Protein AF-A0A6C8GIF9-F1 (afdb_monomer)

Solvent-accessible surface area (backbone atoms only — not comparable to full-atom values): 6035 Å² total; per-residue (Å²): 46,66,70,31,27,54,51,44,53,50,29,54,77,69,64,45,48,89,55,36,40,34,50,37,35,42,28,13,18,65,51,26,76,56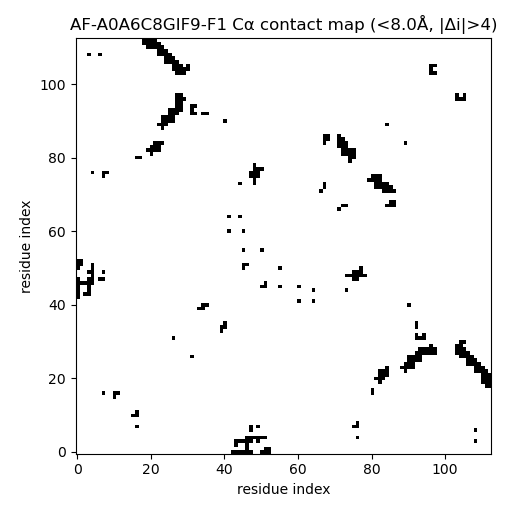,24,77,92,53,62,45,57,57,30,39,54,43,1,36,24,49,36,41,89,87,76,50,62,72,86,53,43,64,60,51,51,50,49,22,58,73,68,26,37,40,51,22,64,71,59,78,44,68,24,46,30,43,54,82,83,18,51,42,69,34,83,58,56,61,95,56,101,80,58,66,62,40,77,48,78,49,78,38,101

Structure (mmCIF, N/CA/C/O backbone):
data_AF-A0A6C8GIF9-F1
#
_entry.id   AF-A0A6C8GIF9-F1
#
loop_
_atom_site.group_PDB
_atom_site.id
_atom_site.type_symbol
_atom_site.label_atom_id
_atom_site.label_alt_id
_atom_site.label_comp_id
_atom_site.label_asym_id
_atom_site.label_entity_id
_atom_site.label_seq_id
_atom_site.pdbx_PDB_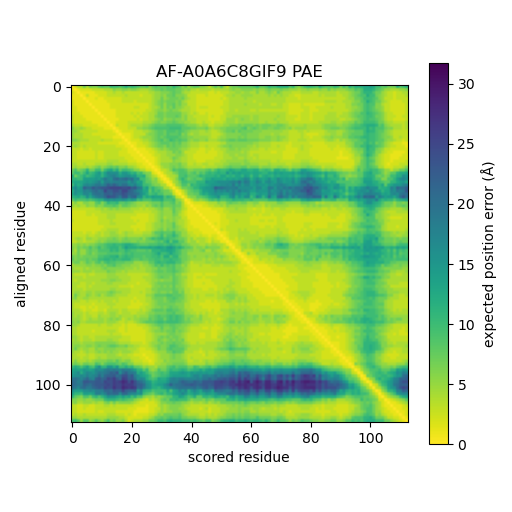ins_code
_atom_site.Cartn_x
_atom_site.Cartn_y
_atom_site.Cartn_z
_atom_site.occupancy
_atom_site.B_iso_or_equiv
_atom_site.auth_seq_id
_atom_site.auth_comp_id
_atom_site.auth_asym_id
_atom_site.auth_atom_id
_atom_site.pdbx_PDB_model_num
ATOM 1 N N . MET A 1 1 ? 4.091 6.106 -5.128 1.00 78.75 1 MET A N 1
ATOM 2 C CA . MET A 1 1 ? 3.281 7.053 -4.330 1.00 78.75 1 MET A CA 1
ATOM 3 C C . MET A 1 1 ? 1.850 7.170 -4.841 1.00 78.75 1 MET A C 1
ATOM 5 O O . MET A 1 1 ? 0.971 6.631 -4.185 1.00 78.75 1 MET A O 1
ATOM 9 N N . ASN A 1 2 ? 1.596 7.758 -6.018 1.00 83.81 2 ASN A N 1
ATOM 10 C CA . ASN A 1 2 ? 0.229 8.056 -6.498 1.00 83.81 2 ASN A CA 1
ATOM 11 C C . ASN A 1 2 ? -0.755 6.875 -6.456 1.00 83.81 2 ASN A C 1
ATOM 13 O O . ASN A 1 2 ? -1.885 7.028 -6.006 1.00 83.81 2 ASN A O 1
ATOM 17 N N . ALA A 1 3 ? -0.329 5.688 -6.889 1.00 85.19 3 ALA A N 1
ATOM 18 C CA . ALA A 1 3 ? -1.197 4.514 -6.891 1.00 85.19 3 ALA A CA 1
ATOM 19 C C . ALA A 1 3 ? -1.524 3.992 -5.476 1.00 85.19 3 ALA A C 1
ATOM 21 O O . ALA A 1 3 ? -2.637 3.527 -5.255 1.00 85.19 3 ALA A O 1
ATOM 22 N N . GLY A 1 4 ? -0.602 4.134 -4.513 1.00 86.75 4 GLY A N 1
ATOM 23 C CA . GLY A 1 4 ? -0.867 3.835 -3.102 1.00 86.75 4 GLY A CA 1
ATOM 24 C C . GLY A 1 4 ? -1.889 4.802 -2.509 1.00 86.75 4 GLY A C 1
ATOM 25 O O . GLY A 1 4 ? -2.880 4.362 -1.935 1.00 86.75 4 GLY A O 1
ATOM 26 N N . LYS A 1 5 ? -1.718 6.109 -2.751 1.00 87.50 5 LYS A N 1
ATOM 27 C CA . LYS A 1 5 ? -2.676 7.121 -2.290 1.00 87.50 5 LYS A CA 1
ATOM 28 C C . LYS A 1 5 ? -4.066 6.887 -2.885 1.00 87.50 5 LYS A C 1
ATOM 30 O O . LYS A 1 5 ? -5.038 6.819 -2.148 1.00 87.50 5 LYS A O 1
ATOM 35 N N . CYS A 1 6 ? -4.154 6.679 -4.200 1.00 88.50 6 CYS A N 1
ATOM 36 C CA . CYS A 1 6 ? -5.428 6.425 -4.876 1.00 88.50 6 CYS A CA 1
ATOM 37 C C . CYS A 1 6 ? -6.134 5.168 -4.340 1.00 88.50 6 CYS A C 1
ATOM 39 O O . CYS A 1 6 ? -7.358 5.135 -4.269 1.00 88.50 6 CYS A O 1
ATOM 41 N N . PHE A 1 7 ? -5.383 4.136 -3.946 1.00 90.31 7 PHE A N 1
ATOM 42 C CA . PHE A 1 7 ? -5.955 2.950 -3.313 1.00 90.31 7 PHE A CA 1
ATOM 43 C C . PHE A 1 7 ? -6.552 3.257 -1.935 1.00 90.31 7 PHE A C 1
ATOM 45 O O . PHE A 1 7 ? -7.680 2.858 -1.662 1.00 90.31 7 PHE A O 1
ATOM 52 N N . ILE A 1 8 ? -5.832 4.006 -1.097 1.00 90.94 8 ILE A N 1
ATOM 53 C CA . ILE A 1 8 ? -6.329 4.431 0.217 1.00 90.94 8 ILE A CA 1
ATOM 54 C C . ILE A 1 8 ? -7.546 5.347 0.082 1.00 90.94 8 ILE A C 1
ATOM 56 O O . ILE A 1 8 ? -8.540 5.116 0.760 1.00 90.94 8 ILE A O 1
ATOM 60 N N . ASP A 1 9 ? -7.509 6.319 -0.833 1.00 90.31 9 ASP A N 1
ATOM 61 C CA . ASP A 1 9 ? -8.650 7.197 -1.119 1.00 90.31 9 ASP A CA 1
ATOM 62 C C . ASP A 1 9 ? -9.893 6.366 -1.500 1.00 90.31 9 ASP A C 1
ATOM 64 O O . ASP A 1 9 ? -10.983 6.604 -0.991 1.00 90.31 9 ASP A O 1
ATOM 68 N N . ARG A 1 10 ? -9.733 5.312 -2.317 1.00 91.06 10 ARG A N 1
ATOM 69 C CA . ARG A 1 10 ? -10.837 4.391 -2.651 1.00 91.06 10 ARG A CA 1
ATOM 70 C C . ARG A 1 10 ? -11.337 3.580 -1.457 1.00 91.06 10 ARG A C 1
ATOM 72 O O . ARG A 1 10 ? -12.537 3.332 -1.371 1.00 91.06 10 ARG A O 1
ATOM 79 N N . LEU A 1 11 ? -10.452 3.127 -0.567 1.00 89.69 11 LEU A N 1
ATOM 80 C CA . LEU A 1 11 ? -10.859 2.422 0.657 1.00 89.69 11 LEU A CA 1
ATOM 81 C C . LEU A 1 11 ? -11.645 3.333 1.605 1.00 89.69 11 LEU A C 1
ATOM 83 O O . LEU A 1 11 ? -12.569 2.873 2.273 1.00 89.69 11 LEU A O 1
ATOM 87 N N . ILE A 1 12 ? -11.286 4.617 1.658 1.00 90.00 12 ILE A N 1
ATOM 88 C CA . ILE A 1 12 ? -12.024 5.630 2.415 1.00 90.00 12 ILE A CA 1
ATOM 89 C C . ILE A 1 12 ? -13.405 5.836 1.792 1.00 90.00 12 ILE A C 1
ATOM 91 O O . ILE A 1 12 ? -14.403 5.693 2.493 1.00 90.00 12 ILE A O 1
ATOM 95 N N . ASP A 1 13 ? -13.470 6.087 0.482 1.00 9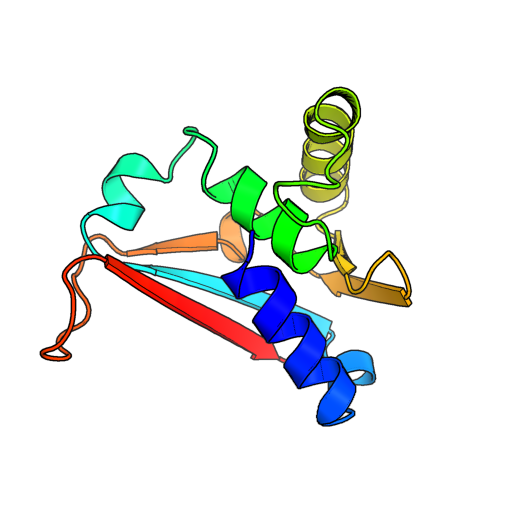1.19 13 ASP A N 1
ATOM 96 C CA . ASP A 1 13 ? -14.729 6.328 -0.238 1.00 91.19 13 ASP A CA 1
ATOM 97 C C . ASP A 1 13 ? -15.694 5.131 -0.180 1.00 91.19 13 ASP A C 1
ATOM 99 O O . ASP A 1 13 ? -16.910 5.310 -0.156 1.00 91.19 13 ASP A O 1
ATOM 103 N N . SER A 1 14 ? -15.166 3.904 -0.139 1.00 89.88 14 SER A N 1
ATOM 104 C CA . SER A 1 14 ? -15.962 2.675 0.018 1.00 89.88 14 SER A CA 1
ATOM 105 C C . SER A 1 14 ? -16.338 2.354 1.468 1.00 89.88 14 SER A C 1
ATOM 107 O O . SER A 1 14 ? -17.180 1.488 1.694 1.00 89.88 14 SER A O 1
ATOM 109 N N . GLY A 1 15 ? -15.751 3.041 2.454 1.00 90.19 15 GLY A N 1
ATOM 110 C CA . GLY A 1 15 ? -15.964 2.762 3.877 1.00 90.19 15 GLY A CA 1
ATOM 111 C C . GLY A 1 15 ? -15.289 1.478 4.381 1.00 90.19 15 GLY A C 1
ATOM 112 O O . GLY A 1 15 ? -15.566 1.045 5.499 1.00 90.19 15 GLY A O 1
ATOM 113 N N . ASP A 1 16 ? -14.394 0.877 3.594 1.00 89.69 16 ASP A N 1
ATOM 114 C CA . ASP A 1 16 ? -13.694 -0.370 3.929 1.00 89.69 16 ASP A CA 1
ATOM 115 C C . ASP A 1 16 ? -12.384 -0.140 4.705 1.00 89.69 16 ASP A C 1
ATOM 117 O O . ASP A 1 16 ? -11.822 -1.082 5.273 1.00 89.69 16 ASP A O 1
ATOM 121 N N . LEU A 1 17 ? -11.903 1.110 4.793 1.00 89.12 17 LEU A N 1
ATOM 122 C CA . LEU A 1 17 ? -10.687 1.449 5.544 1.00 89.12 17 LEU A CA 1
ATOM 123 C C . LEU A 1 17 ? -10.715 0.945 7.004 1.00 89.12 17 LEU A C 1
ATOM 125 O O . LEU A 1 17 ? -9.761 0.272 7.390 1.00 89.12 17 LEU A O 1
ATOM 129 N N . PRO A 1 18 ? -11.782 1.164 7.805 1.00 89.62 18 PRO A N 1
ATOM 130 C CA . PRO A 1 18 ? -11.816 0.717 9.202 1.00 89.62 18 PRO A CA 1
ATOM 131 C C . PRO A 1 18 ? -11.810 -0.807 9.354 1.00 89.62 18 PRO A C 1
ATOM 133 O O . PRO A 1 18 ? -11.476 -1.325 10.416 1.00 89.62 18 PRO A O 1
ATOM 136 N N . ARG A 1 19 ? -12.213 -1.529 8.302 1.00 90.56 19 ARG A N 1
ATOM 137 C CA . ARG A 1 19 ? -12.241 -2.992 8.276 1.00 90.56 19 ARG A CA 1
ATOM 138 C C . ARG A 1 19 ? -10.929 -3.586 7.796 1.00 90.56 19 ARG A C 1
ATOM 140 O O . ARG A 1 19 ? -10.757 -4.782 7.939 1.00 90.56 19 ARG A O 1
ATOM 147 N N . THR A 1 20 ? -10.040 -2.788 7.211 1.00 91.81 20 THR A N 1
ATOM 148 C CA . THR A 1 20 ? -8.766 -3.261 6.674 1.00 91.81 20 THR A CA 1
ATOM 149 C C . THR A 1 20 ? -7.768 -3.425 7.811 1.00 91.81 20 THR A C 1
ATOM 151 O O . THR A 1 20 ? -7.432 -2.449 8.478 1.00 91.81 20 THR A O 1
ATOM 154 N N . THR A 1 21 ? -7.257 -4.633 8.019 1.00 92.44 21 THR A N 1
ATOM 155 C CA . THR A 1 21 ? -6.209 -4.904 9.015 1.00 92.44 21 THR A CA 1
ATOM 156 C C . THR A 1 21 ? -4.859 -5.145 8.365 1.00 92.44 21 THR A C 1
ATOM 158 O O . THR A 1 21 ? -3.843 -4.878 8.995 1.00 92.44 21 THR A O 1
ATOM 161 N N . ARG A 1 22 ? -4.822 -5.576 7.098 1.00 91.94 22 ARG A N 1
ATOM 162 C CA . ARG A 1 22 ? -3.580 -5.856 6.372 1.00 91.94 22 ARG A CA 1
ATOM 163 C C . ARG A 1 22 ? -3.629 -5.329 4.946 1.00 91.94 22 ARG A C 1
ATOM 165 O O . ARG A 1 22 ? -4.644 -5.440 4.259 1.00 91.94 22 ARG A O 1
ATOM 172 N N . ILE A 1 23 ? -2.498 -4.802 4.479 1.00 92.19 23 ILE A N 1
ATOM 173 C CA . ILE A 1 23 ? -2.308 -4.396 3.082 1.00 92.19 23 ILE A CA 1
ATOM 174 C C . ILE A 1 23 ? -1.142 -5.178 2.484 1.00 92.19 23 ILE A C 1
ATOM 176 O O . ILE A 1 23 ? -0.115 -5.381 3.124 1.00 92.19 23 ILE A O 1
ATOM 180 N N . THR A 1 24 ? -1.296 -5.626 1.244 1.00 91.69 24 THR A N 1
ATOM 181 C CA . THR A 1 24 ? -0.252 -6.329 0.491 1.00 91.69 24 THR A CA 1
ATOM 182 C C . THR A 1 24 ? -0.135 -5.732 -0.902 1.00 91.69 24 THR A C 1
ATOM 184 O O . THR A 1 24 ? -1.133 -5.359 -1.520 1.00 91.69 24 THR A O 1
ATOM 187 N N . VAL A 1 25 ? 1.095 -5.603 -1.380 1.00 90.12 25 VAL A N 1
ATOM 188 C CA . VAL A 1 25 ? 1.455 -4.992 -2.651 1.00 90.12 25 VAL A CA 1
ATOM 189 C C . VAL A 1 25 ? 2.286 -5.983 -3.443 1.00 90.12 25 VAL A C 1
ATOM 191 O O . VAL A 1 25 ? 3.401 -6.322 -3.064 1.00 90.12 25 VAL A O 1
ATOM 194 N N . ASP A 1 26 ? 1.739 -6.420 -4.565 1.00 87.25 26 ASP A N 1
ATOM 195 C CA . ASP A 1 26 ? 2.396 -7.307 -5.507 1.00 87.25 26 ASP A CA 1
ATOM 196 C C . ASP A 1 26 ? 2.908 -6.490 -6.696 1.00 87.25 26 ASP A C 1
ATOM 198 O O . ASP A 1 26 ? 2.130 -5.840 -7.406 1.00 87.25 26 ASP A O 1
ATOM 202 N N . LEU A 1 27 ? 4.217 -6.526 -6.920 1.00 83.50 27 LEU A N 1
ATOM 203 C CA . LEU A 1 27 ? 4.894 -5.875 -8.039 1.00 83.50 27 LEU A CA 1
ATOM 204 C C . LEU A 1 27 ? 5.294 -6.926 -9.070 1.00 83.50 27 LEU A C 1
ATOM 206 O O . LEU A 1 27 ? 5.866 -7.949 -8.710 1.00 83.50 27 LEU A O 1
ATOM 210 N N . TYR A 1 28 ? 5.026 -6.656 -10.345 1.00 79.44 28 TYR A N 1
ATOM 211 C CA . TYR A 1 28 ? 5.236 -7.588 -11.453 1.00 79.44 28 TYR A CA 1
ATOM 212 C C . TYR A 1 28 ? 6.081 -6.960 -12.565 1.00 79.44 28 TYR A C 1
ATOM 214 O O . TYR A 1 28 ? 6.004 -5.750 -12.809 1.00 79.44 28 TYR A O 1
ATOM 222 N N . GLY A 1 29 ? 6.810 -7.810 -13.293 1.00 72.12 29 GLY A N 1
ATOM 223 C CA . GLY A 1 29 ? 7.577 -7.430 -14.483 1.00 72.12 29 GLY A CA 1
ATOM 224 C C . GLY A 1 29 ? 8.811 -6.574 -14.189 1.00 72.12 29 GLY A C 1
ATOM 225 O O . GLY A 1 29 ? 9.479 -6.760 -13.177 1.00 72.12 29 GLY A O 1
ATOM 226 N N . SER A 1 30 ? 9.133 -5.620 -15.065 1.00 65.81 30 SER A N 1
ATOM 227 C CA . SER A 1 30 ? 10.355 -4.798 -14.962 1.00 65.81 30 SER A CA 1
ATOM 228 C C . SER A 1 30 ? 10.405 -3.966 -13.671 1.00 65.81 30 SER A C 1
ATOM 230 O O . SER A 1 30 ? 11.483 -3.672 -13.156 1.00 65.81 30 SER A O 1
ATOM 232 N N . LEU A 1 31 ? 9.235 -3.656 -13.102 1.00 63.84 31 LEU A N 1
ATOM 233 C CA . LEU A 1 31 ? 9.066 -2.951 -11.830 1.00 63.84 31 LEU A CA 1
ATOM 234 C C . LEU A 1 31 ? 9.553 -3.766 -10.620 1.00 63.84 31 LEU A C 1
ATOM 236 O O . LEU A 1 31 ? 9.959 -3.187 -9.612 1.00 63.84 31 LEU A O 1
ATOM 240 N N . SER A 1 32 ? 9.523 -5.102 -10.703 1.00 63.25 32 SER A N 1
ATOM 241 C CA . SER A 1 32 ? 10.028 -5.961 -9.629 1.00 63.25 32 SER A CA 1
ATOM 242 C C . SER A 1 32 ? 11.558 -6.061 -9.649 1.00 63.25 32 SER A C 1
ATOM 244 O O . SER A 1 32 ? 12.181 -6.101 -8.587 1.00 63.25 32 SER A O 1
ATOM 246 N N . LEU A 1 33 ? 12.167 -5.985 -10.840 1.00 60.12 33 LEU A N 1
ATOM 247 C CA . LEU A 1 33 ? 13.621 -6.008 -11.048 1.00 60.12 33 LEU A CA 1
ATOM 248 C C . LEU A 1 33 ? 14.320 -4.754 -10.508 1.00 60.12 33 LEU A C 1
ATOM 250 O O . LEU A 1 33 ? 15.409 -4.853 -9.950 1.00 60.12 33 LEU A O 1
ATOM 254 N N . THR A 1 34 ? 13.688 -3.585 -10.626 1.00 61.31 34 THR A N 1
ATOM 255 C CA . THR A 1 34 ? 14.221 -2.317 -10.097 1.00 61.31 34 THR A CA 1
ATOM 256 C C . THR A 1 34 ? 13.686 -1.973 -8.708 1.00 61.31 34 THR A C 1
ATOM 258 O O . THR A 1 34 ? 13.947 -0.886 -8.208 1.00 61.31 34 THR A O 1
ATOM 261 N N . GLY A 1 35 ? 12.874 -2.839 -8.098 1.00 54.75 35 GLY A N 1
ATOM 262 C CA . GLY A 1 35 ? 12.110 -2.494 -6.901 1.00 54.75 35 GLY A CA 1
ATOM 263 C C . GLY A 1 35 ? 12.816 -2.787 -5.573 1.00 54.75 35 GLY A C 1
ATOM 264 O O . GLY A 1 35 ? 12.564 -2.095 -4.586 1.00 54.75 35 GLY A O 1
ATOM 265 N N . LYS A 1 36 ? 13.720 -3.775 -5.530 1.00 56.25 36 LYS A N 1
ATOM 266 C CA . LYS A 1 36 ? 14.386 -4.205 -4.290 1.00 56.25 36 LYS A CA 1
ATOM 267 C C . LYS A 1 36 ? 15.541 -3.252 -3.941 1.00 56.25 36 LYS A C 1
ATOM 269 O O . LYS A 1 36 ? 16.556 -3.211 -4.637 1.00 56.25 36 LYS A O 1
ATOM 274 N N . GLY A 1 37 ? 15.375 -2.462 -2.877 1.00 55.22 37 GLY A N 1
ATOM 275 C CA . GLY A 1 37 ? 16.401 -1.541 -2.363 1.00 55.22 37 GLY A CA 1
ATOM 276 C C . GLY A 1 37 ? 16.600 -0.244 -3.162 1.00 55.22 37 GLY A C 1
ATOM 277 O O . GLY A 1 37 ? 17.583 0.453 -2.935 1.00 55.22 37 GLY A O 1
ATOM 278 N N . HIS A 1 38 ? 15.692 0.083 -4.089 1.00 58.44 38 HIS A N 1
ATOM 279 C CA . HIS A 1 38 ? 15.827 1.197 -5.042 1.00 58.44 38 HIS A CA 1
ATOM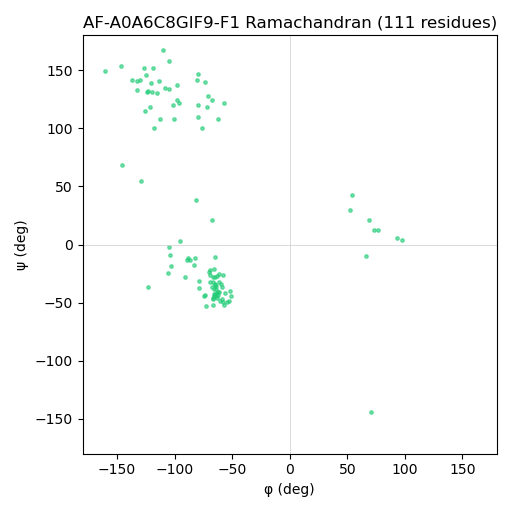 280 C C . HIS A 1 38 ? 14.580 2.102 -5.048 1.00 58.44 38 HIS A C 1
ATOM 282 O O . HIS A 1 38 ? 13.945 2.326 -6.077 1.00 58.44 38 HIS A O 1
ATOM 288 N N . ALA A 1 39 ? 14.200 2.613 -3.875 1.00 66.81 39 ALA A N 1
ATOM 289 C CA . ALA A 1 39 ? 13.183 3.656 -3.680 1.00 66.81 39 ALA A CA 1
ATOM 290 C C . ALA A 1 39 ? 11.718 3.306 -4.031 1.00 66.81 39 ALA A C 1
ATOM 292 O O . ALA A 1 39 ? 10.813 4.066 -3.678 1.00 66.81 39 ALA A O 1
ATOM 293 N N . THR A 1 40 ? 11.440 2.171 -4.679 1.00 74.38 40 THR A N 1
ATOM 294 C CA . THR A 1 40 ? 10.070 1.778 -5.062 1.00 74.38 40 THR A CA 1
ATOM 295 C C . THR A 1 40 ? 9.254 1.313 -3.855 1.00 74.38 40 THR A C 1
ATOM 297 O O . THR A 1 40 ? 8.110 1.732 -3.687 1.00 74.38 40 THR A O 1
ATOM 300 N N . ASP A 1 41 ? 9.859 0.512 -2.982 1.00 79.06 41 ASP A N 1
ATOM 301 C CA . ASP A 1 41 ? 9.321 0.107 -1.678 1.00 79.06 41 ASP A CA 1
ATOM 302 C C . ASP A 1 41 ? 8.941 1.318 -0.814 1.00 79.06 41 ASP A C 1
ATOM 304 O O . ASP A 1 41 ? 7.807 1.451 -0.350 1.00 79.06 41 ASP A O 1
ATOM 308 N N . THR A 1 42 ? 9.863 2.265 -0.705 1.00 84.69 42 THR A N 1
ATOM 309 C CA . THR A 1 42 ? 9.679 3.537 -0.016 1.00 84.69 42 THR A CA 1
ATOM 310 C C . THR A 1 42 ? 8.527 4.332 -0.629 1.00 84.69 42 THR A C 1
ATOM 312 O O . THR A 1 42 ? 7.636 4.802 0.077 1.00 84.69 42 THR A O 1
ATOM 315 N N . ALA A 1 43 ? 8.483 4.447 -1.958 1.00 84.56 43 ALA A N 1
ATOM 316 C CA . ALA A 1 43 ? 7.429 5.174 -2.655 1.00 84.56 43 ALA A CA 1
ATOM 317 C C . ALA A 1 43 ? 6.041 4.528 -2.494 1.00 84.56 43 ALA A C 1
ATOM 319 O O . ALA A 1 43 ? 5.026 5.228 -2.591 1.00 84.56 43 ALA A O 1
ATOM 320 N N . ILE A 1 44 ? 5.967 3.212 -2.300 1.00 87.00 44 ILE A N 1
ATOM 321 C CA . ILE A 1 44 ? 4.721 2.495 -2.005 1.00 87.00 44 ILE A CA 1
ATOM 322 C C . ILE A 1 44 ? 4.281 2.804 -0.578 1.00 87.00 44 ILE A C 1
ATOM 324 O O . ILE A 1 44 ? 3.161 3.278 -0.392 1.00 87.00 44 ILE A O 1
ATOM 328 N N . ILE A 1 45 ? 5.175 2.620 0.395 1.00 88.88 45 ILE A N 1
ATOM 329 C CA . ILE A 1 45 ? 4.902 2.854 1.818 1.00 88.88 45 ILE A CA 1
ATOM 330 C C . ILE A 1 45 ? 4.448 4.297 2.052 1.00 88.88 45 ILE A C 1
ATOM 332 O O . ILE A 1 45 ? 3.386 4.526 2.626 1.00 88.88 45 ILE A O 1
ATOM 336 N N . MET A 1 46 ? 5.181 5.276 1.520 1.00 89.44 46 MET A N 1
ATOM 337 C CA . MET A 1 46 ? 4.817 6.687 1.655 1.00 89.44 46 MET A CA 1
ATOM 338 C C . MET A 1 46 ? 3.487 7.015 0.965 1.00 89.44 46 MET A C 1
ATOM 3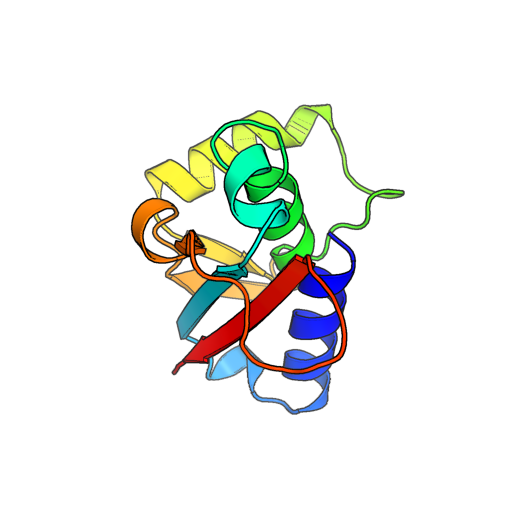40 O O . MET A 1 46 ? 2.710 7.816 1.480 1.00 89.44 46 MET A O 1
ATOM 344 N N . GLY A 1 47 ? 3.199 6.374 -0.175 1.00 89.25 47 GLY A N 1
ATOM 345 C CA . GLY A 1 47 ? 1.925 6.534 -0.877 1.00 89.25 47 GLY A CA 1
ATOM 346 C C . GLY A 1 47 ? 0.737 5.996 -0.082 1.00 89.25 47 GLY A C 1
ATOM 347 O O . GLY A 1 47 ? -0.287 6.662 0.010 1.00 89.25 47 GLY A O 1
ATOM 348 N N . LEU A 1 48 ? 0.882 4.813 0.520 1.00 88.75 48 LEU A N 1
ATOM 349 C CA . LEU A 1 48 ? -0.122 4.219 1.409 1.00 88.75 48 LEU A CA 1
ATOM 350 C C . LEU A 1 48 ? -0.291 5.029 2.704 1.00 88.75 48 LEU A C 1
ATOM 352 O O . LEU A 1 48 ? -1.399 5.163 3.215 1.00 88.75 48 LEU A O 1
ATOM 356 N N . ALA A 1 49 ? 0.780 5.656 3.192 1.00 89.12 49 ALA A N 1
ATOM 357 C CA . ALA A 1 49 ? 0.702 6.616 4.289 1.00 89.12 49 ALA A CA 1
ATOM 358 C C . ALA A 1 49 ? -0.093 7.890 3.934 1.00 89.12 49 ALA A C 1
ATOM 360 O O . ALA A 1 49 ? -0.452 8.656 4.824 1.00 89.12 49 ALA A O 1
ATOM 361 N N . GLY A 1 50 ? -0.423 8.101 2.654 1.00 86.38 50 GLY A N 1
ATOM 362 C CA . GLY A 1 50 ? -1.183 9.251 2.160 1.00 86.38 50 GLY A CA 1
ATOM 363 C C . GLY A 1 50 ? -0.319 10.373 1.582 1.00 86.38 50 GLY A C 1
ATOM 364 O O . GLY A 1 50 ? -0.861 11.399 1.177 1.00 86.38 50 GLY A O 1
ATOM 365 N N . ASN A 1 51 ? 1.002 10.189 1.499 1.00 86.25 51 ASN A N 1
ATOM 366 C CA . ASN A 1 51 ? 1.908 11.199 0.957 1.00 86.25 51 ASN A CA 1
ATOM 367 C C . ASN A 1 51 ? 1.909 11.191 -0.579 1.00 86.25 51 ASN A C 1
ATOM 369 O O . ASN A 1 51 ? 1.818 10.144 -1.233 1.00 86.25 51 ASN A O 1
ATOM 373 N N . THR A 1 52 ? 2.085 12.374 -1.157 1.00 82.44 52 THR A N 1
ATOM 374 C CA . THR A 1 52 ? 2.302 12.590 -2.592 1.00 82.44 52 THR A CA 1
ATOM 375 C C . THR A 1 52 ? 3.779 12.913 -2.844 1.00 82.44 52 THR A C 1
ATOM 377 O O . THR A 1 52 ? 4.467 13.376 -1.937 1.00 82.44 52 THR A O 1
ATOM 380 N N . PRO A 1 53 ? 4.300 12.711 -4.067 1.00 78.56 53 PRO A N 1
ATOM 381 C CA . PRO A 1 53 ? 5.653 13.151 -4.412 1.00 78.56 53 PRO A CA 1
ATOM 382 C C . PRO A 1 53 ? 5.877 14.656 -4.218 1.00 78.56 53 PRO A C 1
ATOM 384 O O . PRO A 1 53 ? 7.015 15.070 -4.033 1.00 78.56 53 PRO A O 1
ATOM 387 N N . GLN A 1 54 ? 4.814 15.465 -4.296 1.00 78.50 54 GLN A N 1
ATOM 388 C CA . GLN A 1 54 ? 4.884 16.914 -4.119 1.00 78.50 54 GLN A CA 1
ATOM 389 C C . GLN A 1 54 ? 4.958 17.338 -2.646 1.00 78.50 54 GLN A C 1
ATOM 391 O O . GLN A 1 54 ? 5.680 18.279 -2.337 1.00 78.50 54 GLN A O 1
ATOM 396 N N . ASP A 1 55 ? 4.244 16.645 -1.753 1.00 78.75 55 ASP A N 1
ATOM 397 C CA . ASP A 1 55 ? 4.070 17.066 -0.354 1.00 78.75 55 ASP A CA 1
ATOM 398 C C . ASP A 1 55 ? 4.906 16.242 0.639 1.00 78.75 55 ASP A C 1
ATOM 400 O O . ASP A 1 55 ? 4.872 16.480 1.847 1.00 78.75 55 ASP A O 1
ATOM 404 N N . VAL A 1 56 ? 5.646 15.239 0.156 1.00 80.06 56 VAL A N 1
ATOM 405 C CA . VAL A 1 56 ? 6.430 14.359 1.024 1.00 80.06 56 VAL A CA 1
ATOM 406 C C . VAL A 1 56 ? 7.635 15.087 1.622 1.00 80.06 56 VAL A C 1
ATOM 408 O O . VAL A 1 56 ? 8.480 15.634 0.915 1.00 80.06 56 VAL A O 1
ATOM 411 N N . ASN A 1 57 ? 7.766 15.021 2.947 1.00 80.81 57 ASN A N 1
ATOM 412 C CA . ASN A 1 57 ? 8.987 15.438 3.626 1.00 80.81 57 ASN A CA 1
ATOM 413 C C . ASN A 1 57 ? 10.076 14.368 3.443 1.00 80.81 57 ASN A C 1
ATOM 415 O O . ASN A 1 57 ? 10.079 13.352 4.142 1.00 80.81 57 ASN A O 1
ATOM 419 N N . ILE A 1 58 ? 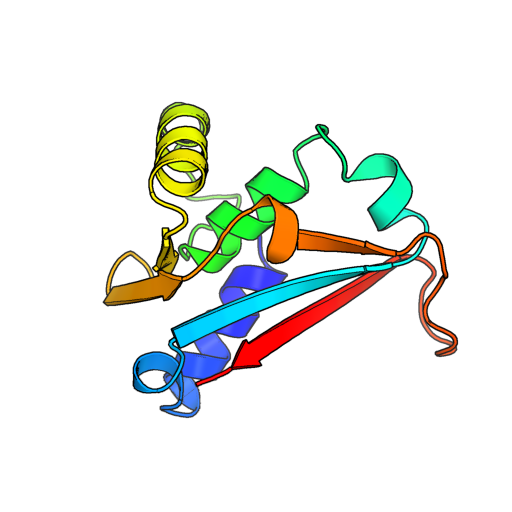10.993 14.612 2.504 1.00 80.56 58 ILE A N 1
ATOM 420 C CA . ILE A 1 58 ? 12.064 13.683 2.117 1.00 80.56 58 ILE A CA 1
ATOM 421 C C . ILE A 1 58 ? 12.966 13.326 3.307 1.00 80.56 58 ILE A C 1
ATOM 423 O O . ILE A 1 58 ? 13.352 12.166 3.449 1.00 80.56 58 ILE A O 1
ATOM 427 N N . ASP A 1 59 ? 13.225 14.275 4.207 1.00 84.19 59 ASP A N 1
ATOM 428 C CA . ASP A 1 59 ? 14.100 14.066 5.366 1.00 84.19 59 ASP A CA 1
ATOM 429 C C . ASP A 1 59 ? 13.485 13.112 6.399 1.00 84.19 59 ASP A C 1
ATOM 431 O O . ASP A 1 59 ? 14.194 12.426 7.134 1.00 84.19 59 ASP A O 1
ATOM 435 N N . SER A 1 60 ? 12.151 13.029 6.442 1.00 82.38 60 SER A N 1
ATOM 436 C CA . SER A 1 60 ? 11.423 12.151 7.368 1.00 82.38 60 SER A CA 1
ATOM 437 C C . SER A 1 60 ? 11.233 10.730 6.834 1.00 82.38 60 SER A C 1
ATOM 439 O O . SER A 1 60 ? 10.884 9.828 7.599 1.00 82.38 60 SER A O 1
ATOM 441 N N . ILE A 1 61 ? 11.479 10.504 5.538 1.00 84.81 61 ILE A N 1
ATOM 442 C CA . ILE A 1 61 ? 11.287 9.203 4.890 1.00 84.81 61 ILE A CA 1
ATOM 443 C C . ILE A 1 61 ? 12.109 8.096 5.573 1.00 84.81 61 ILE A C 1
ATOM 445 O O . ILE A 1 61 ? 11.512 7.085 5.945 1.00 84.81 61 ILE A O 1
ATOM 449 N N . PRO A 1 62 ? 13.434 8.232 5.795 1.00 85.94 62 PRO A N 1
ATOM 450 C CA . PRO A 1 62 ? 14.233 7.130 6.331 1.00 85.94 62 PRO A CA 1
ATOM 451 C C . PRO A 1 62 ? 13.774 6.697 7.726 1.00 85.94 62 PRO A C 1
ATOM 453 O O . PRO A 1 62 ? 13.673 5.502 7.999 1.00 85.94 62 PRO A O 1
ATOM 456 N N . ALA A 1 63 ? 13.440 7.665 8.586 1.00 87.81 63 ALA A N 1
ATOM 457 C CA . ALA A 1 63 ? 12.938 7.402 9.931 1.00 87.81 63 ALA A CA 1
ATOM 458 C C . ALA A 1 63 ? 11.576 6.693 9.895 1.00 87.81 63 ALA A C 1
ATOM 460 O O . ALA A 1 63 ? 11.368 5.718 10.615 1.00 87.81 63 ALA A O 1
ATOM 461 N N . PHE A 1 64 ? 10.674 7.130 9.011 1.00 87.69 64 PHE A N 1
ATOM 462 C CA . PHE A 1 64 ? 9.365 6.503 8.846 1.00 87.69 64 PHE A CA 1
ATOM 463 C C . PHE A 1 64 ? 9.479 5.056 8.353 1.00 87.69 64 PHE A C 1
ATOM 465 O O . PHE A 1 64 ? 8.859 4.160 8.919 1.00 87.69 64 PHE A O 1
ATOM 472 N N . ILE A 1 65 ? 10.312 4.800 7.341 1.00 86.56 65 ILE A N 1
ATOM 473 C CA . ILE A 1 65 ? 10.523 3.444 6.817 1.00 86.56 65 ILE A CA 1
ATOM 474 C C . ILE A 1 65 ? 11.137 2.527 7.880 1.00 86.56 65 ILE A C 1
ATOM 476 O O . ILE A 1 65 ? 10.698 1.386 8.017 1.00 86.56 65 ILE A O 1
ATOM 480 N N . GLN A 1 66 ? 12.111 3.011 8.657 1.00 87.12 66 GLN A N 1
ATOM 481 C CA . GLN A 1 66 ? 12.676 2.234 9.763 1.00 87.12 66 GLN A CA 1
ATOM 482 C C . GLN A 1 66 ? 11.629 1.910 10.826 1.00 87.12 66 GLN A C 1
ATOM 484 O O . GLN A 1 66 ? 11.590 0.783 11.316 1.00 87.12 66 GLN A O 1
ATOM 489 N N . GLU A 1 67 ? 10.759 2.861 11.155 1.00 89.44 67 GLU A N 1
ATOM 490 C CA . GLU A 1 67 ? 9.694 2.637 12.125 1.00 89.44 67 GLU A CA 1
ATOM 491 C C . GLU A 1 67 ? 8.674 1.610 11.624 1.00 89.44 67 GLU A C 1
ATOM 493 O O . GLU A 1 67 ? 8.310 0.702 12.370 1.00 89.44 67 GLU A O 1
ATOM 498 N N . VAL A 1 68 ? 8.269 1.681 10.353 1.00 89.44 68 VAL A N 1
ATOM 499 C CA . VAL A 1 68 ? 7.386 0.682 9.728 1.00 89.44 68 VAL A CA 1
ATOM 500 C C . VAL A 1 68 ? 8.057 -0.693 9.701 1.00 89.44 68 VAL A C 1
ATOM 502 O O . VAL A 1 68 ? 7.431 -1.688 10.054 1.00 89.44 68 VAL A O 1
ATOM 505 N N . ALA A 1 69 ? 9.344 -0.769 9.353 1.00 87.19 69 ALA A N 1
ATOM 506 C CA . ALA A 1 69 ? 10.091 -2.027 9.347 1.00 87.19 69 ALA A CA 1
ATOM 507 C C . ALA A 1 69 ? 10.230 -2.633 10.755 1.00 87.19 69 ALA A C 1
ATOM 509 O O . ALA A 1 69 ? 10.121 -3.847 10.920 1.00 87.19 69 ALA A O 1
ATOM 510 N N . ARG A 1 70 ? 10.435 -1.796 11.778 1.00 89.38 70 ARG A N 1
ATOM 511 C CA . ARG A 1 70 ? 10.590 -2.213 13.179 1.00 89.38 70 ARG A CA 1
ATOM 512 C C . ARG A 1 70 ? 9.264 -2.626 13.812 1.00 89.38 70 ARG A C 1
ATOM 514 O O . ARG A 1 70 ? 9.207 -3.623 14.524 1.00 89.38 70 ARG A O 1
ATOM 521 N N . SER A 1 71 ? 8.213 -1.846 13.585 1.00 91.38 71 SER A N 1
ATOM 522 C CA . SER A 1 71 ? 6.884 -2.079 14.159 1.00 91.38 71 SER A CA 1
ATOM 523 C C . SER A 1 71 ? 6.056 -3.085 13.359 1.00 91.38 71 SER A C 1
ATOM 525 O O . SER A 1 71 ? 5.083 -3.614 13.888 1.00 91.38 71 SER A O 1
ATOM 527 N N . SER A 1 72 ? 6.430 -3.349 12.099 1.00 92.19 72 SER A N 1
ATOM 528 C CA . SER A 1 72 ? 5.622 -4.091 11.120 1.00 92.19 72 SER A CA 1
ATOM 529 C C . SER A 1 72 ? 4.204 -3.533 10.972 1.00 92.19 72 SER A C 1
ATOM 531 O O . SER A 1 72 ? 3.266 -4.268 10.670 1.00 92.19 72 SER A O 1
ATOM 533 N N . ARG A 1 73 ? 4.041 -2.226 11.198 1.00 92.44 73 ARG A N 1
ATOM 534 C CA . ARG A 1 73 ? 2.768 -1.512 11.128 1.00 92.44 73 ARG A CA 1
ATOM 535 C C . ARG A 1 73 ? 2.912 -0.269 10.279 1.00 92.44 73 ARG A C 1
ATOM 537 O O . ARG A 1 73 ? 3.920 0.430 10.344 1.00 92.44 73 ARG A O 1
ATOM 544 N N . LEU A 1 74 ? 1.877 0.016 9.504 1.00 92.06 74 LEU A N 1
ATOM 545 C CA . LEU A 1 74 ? 1.826 1.161 8.618 1.00 92.06 74 LEU A CA 1
ATOM 546 C C . LEU A 1 74 ? 0.636 2.041 8.969 1.00 92.06 74 LEU A C 1
ATOM 548 O O . LEU A 1 74 ? -0.518 1.630 8.853 1.00 92.06 74 LEU A O 1
ATOM 552 N N . SER A 1 75 ? 0.933 3.276 9.353 1.00 91.62 75 SER A N 1
ATOM 553 C CA . SER A 1 75 ? -0.063 4.336 9.437 1.00 91.62 75 SER A CA 1
ATOM 554 C C . SER A 1 75 ? -0.465 4.757 8.026 1.00 91.62 75 SER A C 1
ATOM 556 O O . SER A 1 75 ? 0.379 5.217 7.258 1.00 91.62 75 SER A O 1
ATOM 558 N N . VAL A 1 76 ? -1.742 4.595 7.687 1.00 90.06 76 VAL A N 1
ATOM 559 C CA . VAL A 1 76 ? -2.335 4.936 6.387 1.00 90.06 76 VAL A CA 1
ATOM 560 C C . VAL A 1 76 ? -3.266 6.141 6.505 1.00 90.06 76 VAL A C 1
ATOM 562 O O . VAL A 1 76 ? -3.614 6.565 7.608 1.00 90.06 76 VAL A O 1
ATOM 565 N N . ALA A 1 77 ? -3.667 6.707 5.362 1.00 86.44 77 ALA A N 1
ATOM 566 C CA . ALA A 1 77 ? -4.619 7.823 5.301 1.00 86.44 77 ALA A CA 1
ATOM 567 C C . ALA A 1 77 ? -4.201 9.035 6.163 1.00 86.44 77 ALA A C 1
ATOM 569 O O . ALA A 1 77 ? -5.011 9.598 6.897 1.00 86.44 77 ALA A O 1
ATOM 570 N N . GLY A 1 78 ? -2.916 9.407 6.135 1.00 83.56 78 GLY A N 1
ATOM 571 C CA . GLY A 1 78 ? -2.389 10.510 6.945 1.00 83.56 78 GLY A CA 1
ATOM 572 C C . GLY A 1 78 ? -2.354 10.221 8.450 1.00 83.56 78 GLY A C 1
ATOM 573 O O . GLY A 1 78 ? -2.332 11.154 9.246 1.00 83.56 78 GLY A O 1
ATOM 574 N N . GLY A 1 79 ? -2.373 8.946 8.852 1.00 85.38 79 GLY A N 1
ATOM 575 C CA . GLY A 1 79 ? -2.397 8.529 10.256 1.00 85.38 79 GLY A CA 1
ATOM 576 C C . GLY A 1 79 ? -3.794 8.281 10.825 1.00 85.38 79 GLY A C 1
ATOM 577 O O . GLY A 1 79 ? -3.911 8.007 12.015 1.00 85.38 79 GLY A O 1
ATOM 578 N N . ALA A 1 80 ? -4.843 8.340 10.000 1.00 86.44 80 ALA A N 1
ATOM 579 C CA . ALA A 1 80 ? -6.213 8.071 10.437 1.00 86.44 80 ALA A CA 1
ATOM 580 C C . ALA A 1 80 ? -6.468 6.591 10.778 1.00 86.44 80 ALA A C 1
ATOM 582 O O . ALA A 1 80 ? -7.385 6.289 11.537 1.00 86.44 80 ALA A O 1
ATOM 583 N N . HIS A 1 81 ? -5.674 5.670 10.223 1.00 91.12 81 HIS A N 1
ATOM 584 C CA . HIS A 1 81 ? -5.795 4.236 10.482 1.00 91.12 81 HIS A CA 1
ATOM 585 C C . HIS A 1 81 ? -4.427 3.556 10.456 1.00 91.12 81 HIS A C 1
ATOM 587 O O . HIS A 1 81 ? -3.508 4.038 9.793 1.00 91.12 81 HIS A O 1
ATOM 593 N N . VAL A 1 82 ? -4.283 2.436 11.163 1.00 92.56 82 VAL A N 1
ATOM 594 C CA . VAL A 1 82 ? -3.039 1.654 11.202 1.00 92.56 82 VAL A CA 1
ATOM 595 C C . VAL A 1 82 ? -3.340 0.228 10.778 1.00 92.56 82 VAL A C 1
ATOM 597 O O . VAL A 1 82 ? -4.263 -0.394 11.298 1.00 92.56 82 VAL A O 1
ATOM 600 N N . VAL A 1 83 ? -2.537 -0.285 9.851 1.00 92.88 83 VAL A N 1
ATOM 601 C CA . VAL A 1 83 ? -2.639 -1.654 9.340 1.00 92.88 83 VAL A CA 1
ATOM 602 C C . VAL A 1 83 ? -1.356 -2.421 9.628 1.00 92.88 83 VAL A C 1
ATOM 604 O O . VAL A 1 83 ? -0.270 -1.837 9.684 1.00 92.88 83 VAL A O 1
ATOM 607 N N . ASP A 1 84 ? -1.466 -3.734 9.773 1.00 93.31 84 ASP A N 1
ATOM 608 C CA . ASP A 1 84 ? -0.317 -4.624 9.789 1.00 93.31 84 ASP A CA 1
ATOM 609 C C . ASP A 1 84 ? 0.331 -4.626 8.399 1.00 93.31 84 ASP A C 1
ATOM 611 O O . ASP A 1 84 ? -0.306 -4.862 7.365 1.00 93.31 84 ASP A O 1
ATOM 615 N N . PHE A 1 85 ? 1.622 -4.311 8.387 1.00 91.44 85 PHE A N 1
ATOM 616 C CA . PHE A 1 85 ? 2.432 -4.166 7.187 1.00 91.44 85 PHE A CA 1
ATOM 617 C C . PHE A 1 85 ? 3.874 -4.6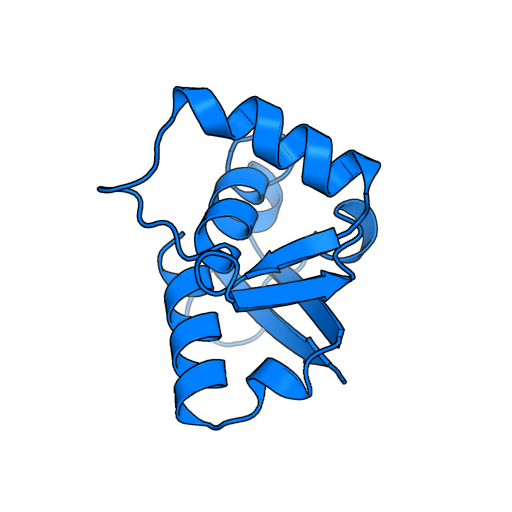36 7.450 1.00 91.44 85 PHE A C 1
ATOM 619 O O . PHE A 1 85 ? 4.812 -3.833 7.485 1.00 91.44 85 PHE A O 1
ATOM 626 N N . PRO A 1 86 ? 4.096 -5.944 7.665 1.00 89.69 86 PRO A N 1
ATOM 627 C CA . PRO A 1 86 ? 5.443 -6.504 7.649 1.00 89.69 86 PRO A CA 1
ATOM 628 C C . PRO A 1 86 ? 6.047 -6.312 6.254 1.00 89.69 86 PRO A C 1
ATOM 630 O O . PRO A 1 86 ? 5.620 -6.974 5.312 1.00 89.69 86 PRO A O 1
ATOM 633 N N . VAL A 1 87 ? 7.020 -5.408 6.092 1.00 83.81 87 VAL A N 1
ATOM 634 C CA . VAL A 1 87 ? 7.558 -4.999 4.773 1.00 83.81 87 VAL A CA 1
ATOM 635 C C . VAL A 1 87 ? 7.987 -6.200 3.919 1.00 83.81 87 VAL A C 1
ATOM 637 O O . VAL A 1 87 ? 7.700 -6.229 2.724 1.00 83.81 87 VAL A O 1
ATOM 640 N N . ALA A 1 88 ? 8.606 -7.210 4.538 1.00 82.25 88 ALA A N 1
ATOM 641 C CA . ALA A 1 88 ? 9.061 -8.425 3.861 1.00 82.25 88 ALA A CA 1
ATOM 642 C C . ALA A 1 88 ? 7.918 -9.280 3.275 1.00 82.25 88 ALA A C 1
ATOM 644 O O . ALA A 1 88 ? 8.091 -9.854 2.204 1.00 82.25 88 ALA A O 1
ATOM 645 N N . ASP A 1 89 ? 6.757 -9.316 3.937 1.00 86.06 89 ASP A N 1
ATOM 646 C CA . ASP A 1 89 ? 5.595 -10.121 3.521 1.00 86.06 89 ASP A CA 1
ATOM 647 C C . ASP A 1 89 ? 4.485 -9.281 2.872 1.00 86.06 89 ASP A C 1
ATOM 649 O O . ASP A 1 89 ? 3.489 -9.816 2.385 1.00 86.06 89 ASP A O 1
ATOM 653 N N . SER A 1 90 ? 4.608 -7.955 2.925 1.00 86.50 90 SER A N 1
ATOM 654 C CA . SER A 1 90 ? 3.609 -7.011 2.417 1.00 86.50 90 SER A CA 1
ATOM 655 C C . SER A 1 90 ? 4.014 -6.413 1.080 1.00 86.50 90 SER A C 1
ATOM 657 O O . SER A 1 90 ? 3.149 -5.901 0.382 1.00 86.50 90 SER A O 1
ATOM 659 N N . ILE A 1 91 ? 5.293 -6.475 0.700 1.00 87.12 91 ILE A N 1
ATOM 660 C CA . ILE A 1 91 ? 5.764 -6.077 -0.628 1.00 87.12 91 ILE A CA 1
ATOM 661 C C . ILE A 1 91 ? 6.364 -7.305 -1.307 1.00 87.12 91 ILE A C 1
ATOM 663 O O . ILE A 1 91 ? 7.502 -7.694 -1.045 1.00 87.12 91 ILE A O 1
ATOM 667 N N . LEU A 1 92 ? 5.574 -7.918 -2.183 1.00 84.94 92 LEU A N 1
ATOM 668 C CA . LEU A 1 92 ? 5.943 -9.124 -2.907 1.00 84.94 92 LEU A CA 1
ATOM 669 C C . LEU A 1 92 ? 6.432 -8.756 -4.307 1.00 84.94 92 LEU A C 1
ATOM 671 O O . LEU A 1 92 ? 5.746 -8.090 -5.083 1.00 84.94 92 LEU A O 1
ATOM 675 N N . PHE A 1 93 ? 7.645 -9.198 -4.621 1.00 80.88 93 PHE A N 1
ATOM 676 C CA . PHE A 1 93 ? 8.282 -8.977 -5.912 1.00 80.88 93 PHE A CA 1
ATOM 677 C C . PHE A 1 93 ? 8.146 -10.242 -6.753 1.00 80.88 93 PHE A C 1
ATOM 679 O O . PHE A 1 93 ? 8.807 -11.246 -6.489 1.00 80.88 93 PHE A O 1
ATOM 686 N N . HIS A 1 94 ? 7.302 -10.183 -7.775 1.00 79.06 94 HIS A N 1
ATOM 687 C CA . HIS A 1 94 ? 7.092 -11.275 -8.715 1.00 79.06 94 HIS A CA 1
ATOM 688 C C . HIS A 1 94 ? 7.969 -11.050 -9.946 1.00 79.06 94 HIS A C 1
ATOM 690 O O . HIS A 1 94 ? 7.873 -10.019 -10.617 1.00 79.06 94 HIS A O 1
ATOM 696 N N . ALA A 1 95 ? 8.847 -12.010 -10.245 1.00 66.56 95 ALA A N 1
ATOM 697 C CA . ALA A 1 95 ? 9.663 -11.988 -11.464 1.00 66.56 95 ALA A CA 1
ATOM 698 C C . ALA A 1 95 ? 8.813 -12.215 -12.728 1.00 66.56 95 ALA A C 1
ATOM 700 O O . ALA A 1 95 ? 9.201 -11.833 -13.830 1.00 66.56 95 ALA A O 1
ATOM 701 N N . GLU A 1 96 ? 7.638 -12.819 -12.561 1.00 66.19 96 GLU A N 1
ATOM 702 C CA .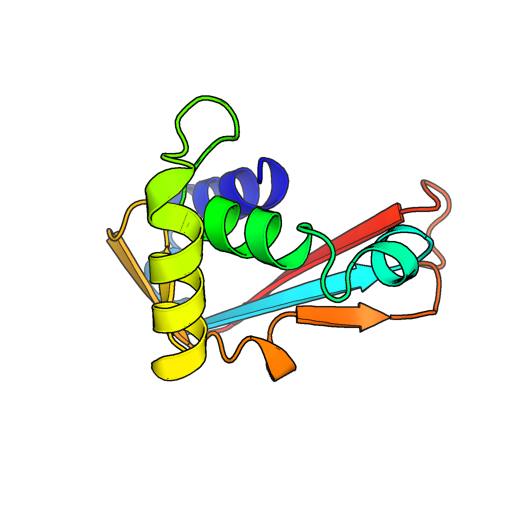 GLU A 1 96 ? 6.678 -13.053 -13.628 1.00 66.19 96 GLU A CA 1
ATOM 703 C C . GLU A 1 96 ? 5.982 -11.747 -14.029 1.00 66.19 96 GLU A C 1
ATOM 705 O O . GLU A 1 96 ? 5.629 -10.902 -13.200 1.00 66.19 96 GLU A O 1
ATOM 710 N N . THR A 1 97 ? 5.774 -11.562 -15.328 1.00 58.25 97 THR A N 1
ATOM 711 C CA . THR A 1 97 ? 4.960 -10.463 -15.850 1.00 58.25 97 THR A CA 1
ATOM 712 C C . THR A 1 97 ? 3.489 -10.846 -15.726 1.00 58.25 97 THR A C 1
ATOM 714 O O . THR A 1 97 ? 3.120 -11.993 -15.982 1.00 58.25 97 THR A O 1
ATOM 717 N N . LEU A 1 98 ? 2.615 -9.898 -15.372 1.00 56.97 98 LEU A N 1
ATOM 718 C CA . LEU A 1 98 ? 1.176 -10.161 -15.421 1.00 56.97 98 LEU A CA 1
ATOM 719 C C . LEU A 1 98 ? 0.802 -10.583 -16.845 1.00 56.97 98 LEU A C 1
ATOM 721 O O . LEU A 1 98 ? 0.959 -9.805 -17.781 1.00 56.97 98 LEU A O 1
ATOM 725 N N . ALA A 1 99 ? 0.222 -11.774 -16.995 1.00 50.06 99 ALA A N 1
ATOM 726 C CA . ALA A 1 99 ? -0.276 -12.306 -18.266 1.00 50.06 99 ALA A CA 1
ATOM 727 C C . ALA A 1 99 ? -1.495 -11.534 -18.834 1.00 50.06 99 ALA A C 1
ATOM 729 O O . ALA A 1 99 ? -2.267 -12.073 -19.627 1.00 50.06 99 ALA A O 1
ATOM 730 N N . ARG A 1 100 ? -1.713 -10.271 -18.424 1.00 48.84 100 ARG A N 1
ATOM 731 C CA . ARG A 1 100 ? -2.734 -9.384 -18.995 1.00 48.84 100 ARG A CA 1
ATOM 732 C C . ARG A 1 100 ? -2.119 -8.437 -20.036 1.00 48.84 100 ARG A C 1
ATOM 734 O O . ARG A 1 100 ? -1.096 -7.816 -19.767 1.00 48.84 100 ARG A O 1
ATOM 741 N N . PRO A 1 101 ? -2.788 -8.233 -21.185 1.00 49.75 101 PRO A N 1
ATOM 742 C CA . PRO A 1 101 ? -2.189 -7.724 -22.423 1.00 49.75 101 PRO A CA 1
ATOM 743 C C . PRO A 1 101 ? -2.031 -6.193 -22.468 1.00 49.75 101 PRO A C 1
ATOM 745 O O . PRO A 1 101 ? -2.319 -5.587 -23.496 1.00 49.75 101 PRO A O 1
ATOM 748 N N . ARG A 1 102 ? -1.676 -5.523 -21.360 1.00 53.44 102 ARG A N 1
ATOM 749 C CA . ARG A 1 102 ? -1.690 -4.048 -21.327 1.00 53.44 102 ARG A CA 1
ATOM 750 C C . ARG A 1 102 ? -0.388 -3.352 -20.959 1.00 53.44 102 ARG A C 1
ATOM 752 O O . ARG A 1 102 ? -0.152 -2.329 -21.577 1.00 53.44 102 ARG A O 1
ATOM 759 N N . HIS A 1 103 ? 0.452 -3.856 -20.055 1.00 54.25 103 HIS A N 1
ATOM 760 C CA . HIS A 1 103 ? 1.752 -3.227 -19.777 1.00 54.25 103 HIS A CA 1
ATOM 761 C C . HIS A 1 103 ? 2.732 -4.183 -19.092 1.00 54.25 103 HIS A C 1
ATOM 763 O O . HIS A 1 103 ? 2.340 -5.033 -18.298 1.00 54.25 103 HIS A O 1
ATOM 769 N N . GLU A 1 104 ? 4.012 -3.964 -19.375 1.00 56.06 104 GLU A N 1
ATOM 770 C CA . GLU A 1 104 ? 5.178 -4.693 -18.856 1.00 56.06 104 GLU A CA 1
ATOM 771 C C . GLU A 1 104 ? 5.336 -4.539 -17.332 1.00 56.06 104 GLU A C 1
ATOM 773 O O . GLU A 1 104 ? 5.858 -5.425 -16.666 1.00 56.06 104 GLU A O 1
ATOM 778 N N . ASN A 1 105 ? 4.843 -3.423 -16.777 1.00 65.75 105 ASN A N 1
ATOM 779 C CA . ASN A 1 105 ? 4.967 -3.046 -15.370 1.00 65.75 105 ASN A CA 1
ATOM 780 C C . ASN A 1 105 ? 3.602 -3.072 -14.683 1.00 65.75 105 ASN A C 1
ATOM 782 O O . ASN A 1 105 ? 2.752 -2.210 -14.924 1.00 65.75 105 ASN A O 1
ATOM 786 N N . GLY A 1 106 ? 3.397 -4.063 -13.820 1.00 72.12 106 GLY A N 1
ATOM 787 C CA . GLY A 1 106 ? 2.149 -4.263 -13.095 1.00 72.12 106 GLY A CA 1
ATOM 788 C C . GLY A 1 106 ? 2.315 -4.050 -11.599 1.00 72.12 106 GLY A C 1
ATOM 789 O O . GLY A 1 106 ? 3.298 -4.491 -11.014 1.00 72.12 106 GLY A O 1
ATOM 790 N N . MET A 1 107 ? 1.325 -3.427 -10.966 1.00 83.38 107 MET A N 1
ATOM 791 C CA . MET A 1 107 ? 1.215 -3.381 -9.510 1.00 83.38 107 MET A CA 1
ATOM 792 C C . MET A 1 107 ? -0.211 -3.734 -9.101 1.00 83.38 107 MET A C 1
ATOM 794 O O . MET A 1 107 ? -1.173 -3.200 -9.658 1.00 83.38 107 MET A O 1
ATOM 798 N N . ARG A 1 108 ? -0.346 -4.618 -8.116 1.00 86.50 108 ARG A N 1
ATOM 799 C CA . ARG A 1 108 ? -1.617 -4.957 -7.478 1.00 86.50 108 ARG A CA 1
ATOM 800 C C . ARG A 1 108 ? -1.518 -4.623 -5.998 1.00 86.50 108 ARG A C 1
ATOM 802 O O . ARG A 1 108 ? -0.551 -4.992 -5.352 1.00 86.50 108 ARG A O 1
ATOM 809 N N . ILE A 1 109 ? -2.522 -3.924 -5.482 1.00 89.81 109 ILE A N 1
ATOM 810 C CA . ILE A 1 109 ? -2.651 -3.630 -4.055 1.00 89.81 109 ILE A CA 1
ATOM 811 C C . ILE A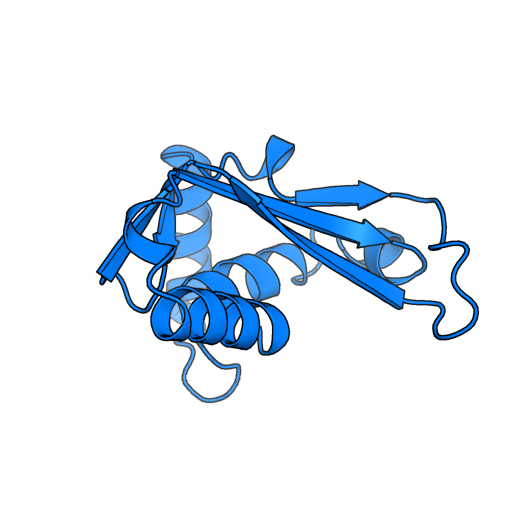 1 109 ? -3.907 -4.342 -3.565 1.00 89.81 109 ILE A C 1
ATOM 813 O O . ILE A 1 109 ? -4.963 -4.237 -4.192 1.00 89.81 109 ILE A O 1
ATOM 817 N N . THR A 1 110 ? -3.771 -5.085 -2.475 1.00 90.00 110 THR A N 1
ATOM 818 C CA . THR A 1 110 ? -4.838 -5.869 -1.858 1.00 90.00 110 THR A CA 1
ATOM 819 C C . THR A 1 110 ? -4.989 -5.429 -0.407 1.00 90.00 110 THR A C 1
ATOM 821 O O . THR A 1 110 ? -3.997 -5.328 0.310 1.00 90.00 110 THR A O 1
ATOM 824 N N . ALA A 1 111 ? -6.225 -5.174 0.017 1.00 90.12 111 ALA A N 1
ATOM 825 C CA . ALA A 1 111 ? -6.586 -4.947 1.411 1.00 90.12 111 ALA A CA 1
ATOM 826 C C . ALA A 1 111 ? -7.367 -6.156 1.919 1.00 90.12 111 ALA A C 1
ATOM 828 O O . ALA A 1 111 ? -8.250 -6.659 1.220 1.00 90.12 111 ALA A O 1
ATOM 829 N N . ALA A 1 112 ? -7.021 -6.618 3.114 1.00 88.75 112 ALA A N 1
ATOM 830 C CA . ALA A 1 112 ? -7.692 -7.710 3.796 1.00 88.75 112 ALA A CA 1
ATOM 831 C C . ALA A 1 112 ? -8.154 -7.257 5.190 1.00 88.75 112 ALA A C 1
ATOM 833 O O . ALA A 1 112 ? -7.477 -6.424 5.808 1.00 88.75 112 ALA A O 1
ATOM 834 N N . PRO A 1 113 ? -9.301 -7.773 5.663 1.00 84.06 113 PRO A N 1
ATOM 835 C CA . PRO A 1 113 ? -9.735 -7.618 7.040 1.00 84.06 113 PRO A CA 1
ATOM 836 C C . PRO A 1 113 ? -8.985 -8.530 8.003 1.00 84.06 113 PRO A C 1
ATOM 838 O O . PRO A 1 113 ? -8.354 -9.510 7.550 1.00 84.06 113 PRO A O 1
#

Secondary structure (DSSP, 8-state):
-HHHHHHHHHHHHTT-GGG--EEEEEEEEHHHHTTTTSSHHHHHHHHHTT--TTT--GGGHHHHHHHHHHH-EEEEGGGTEEEE--HHHHEEEESSPPSSTT-SEEEEEEEE-

pLDDT: mean 81.55, std 11.98, range [48.84, 93.31]

Organism: NCBI:txid913063

Radius of gyration: 13.55 Å; Cα contacts (8 Å, |Δi|>4): 189; chains: 1; bounding box: 32×30×37 Å

Sequence (113 aa):
MNAGKCFIDRLIDSGDLPRTTRITVDLYGSLSLTGKGHATDTAIIMGLAGNTPQDVNIDSIPAFIQEVARSSRLSVAGGAHVVDFPVADSILFHAETLARPRHENGMRITAAP

InterPro domains:
  IPR005131 Serine dehydratase beta chain [PF03315] (1-111)
  IPR029009 Allosteric substrate binding domain superfamily [G3DSA:3.30.1330.90] (1-113)
  IPR029009 Allosteric substrate binding domain superfamily [SSF143548] (1-111)
  IPR051318 Iron-sulphur-dependent L-serine dehydratase [PTHR30182] (1-111)

Mean predicted aligned error: 6.54 Å

Nearest PDB structures (foldseek):
  2iqq-assembly1_A  TM=9.374E-01  e=1.017E-08  Legionella pneumophila subsp. pneumophila str. Philadelphia 1
  4rqo-assembly1_A  TM=9.153E-01  e=1.623E-08  Legionella pneumophila subsp. pneumophila str. Thunder Bay
  2iaf-assembly1_A  TM=9.245E-01  e=2.592E-08  Legionella pneumophila
  4rqo-assembly1_B  TM=9.127E-01  e=1.377E-07  Legionella pneumophila subsp. pneumophila str. Thunder Bay
  1c3v-assembly1_A  TM=2.762E-01  e=5.526E+00  Mycobacterium tuberculosis

Foldseek 3Di:
DQVLLVVLVVCVVVVVQVVFAAKAKEKEAPCLVCPPPNCNLLVNLCNQQNDDPVRDPPVCSVVQVVCCCVVQWGQGPVNPDIHRHNSVGRYHRDHHAPPDDDDRIDMDMDTDD